Protein AF-M0QD19-F1 (afdb_monomer_lite)

Foldseek 3Di:
DDPCPPPPDPDPPVVLVVLLVLCPDPVRVQVSLVVVVVVVDVVSCCSRPNDDPDDDLPPLLCVFRDVVVVVVSLVVQLVVLLVVVCVVVVVPDPPGDDPVRSVVSSVVSNVVSVVSSVVVCVVVVPRHGDD

Sequence (131 aa):
MRDSTPSRLPLPSEYIMVLQEMSRDPLTAGEVRAAIADLGDPGLREQITPMPSRWRADDYELFAVDGRVRTAEIERRIRMAVDEWFEDRGGLLTTGISDDERRRIAEWTSEQFYLEMEVWRRRHPDAPYED

pLDDT: mean 85.61, std 13.28, range [42.41, 98.12]

Organism: NCBI:txid1223545

Secondary structure (DSSP, 8-state):
--------PPPPHHHHHHHHHHHHSTTTHHHHHHHHHHHT-HHHHHHHSPPPS---TT-HHHHHH-HHHHHHHHHHHHHHHHHHHHHHTTT--TT---HHHHHHHHHHHHHHHHHHHHHHHHH-TTS----

Structure (mmCIF, N/CA/C/O backbone):
data_AF-M0QD19-F1
#
_entry.id   AF-M0QD19-F1
#
loop_
_atom_site.group_PDB
_atom_site.id
_at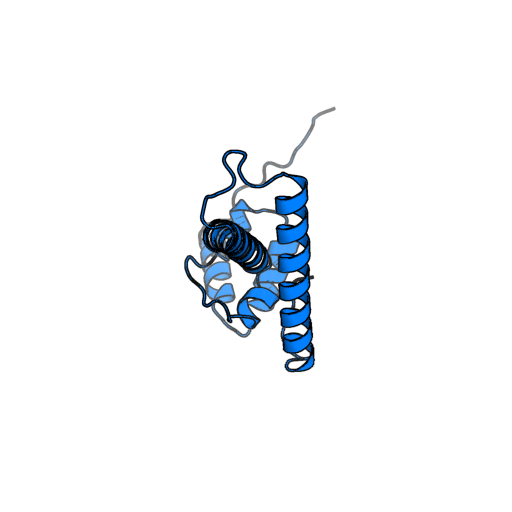om_site.type_symbol
_atom_site.label_atom_id
_atom_site.label_alt_id
_atom_site.label_comp_id
_atom_site.label_asym_id
_atom_site.label_entity_id
_atom_site.label_seq_id
_atom_site.pdbx_PDB_ins_code
_atom_site.Cartn_x
_atom_site.Cartn_y
_atom_site.Cartn_z
_atom_site.occupancy
_atom_site.B_iso_or_equiv
_atom_site.auth_seq_id
_atom_site.auth_comp_id
_atom_site.auth_asym_id
_atom_site.auth_atom_id
_atom_site.pdbx_PDB_model_num
ATOM 1 N N . MET A 1 1 ? -10.835 27.260 -33.561 1.00 42.41 1 MET A N 1
ATOM 2 C CA . MET A 1 1 ? -9.962 26.513 -32.634 1.00 42.41 1 MET A CA 1
ATOM 3 C C . MET A 1 1 ? -10.446 25.076 -32.619 1.00 42.41 1 MET A C 1
ATOM 5 O O . MET A 1 1 ? -11.595 24.862 -32.269 1.00 42.41 1 MET A O 1
ATOM 9 N N . ARG A 1 2 ? -9.651 24.130 -33.130 1.00 43.91 2 ARG A N 1
ATOM 10 C CA . ARG A 1 2 ? -9.961 22.697 -33.045 1.00 43.91 2 ARG A CA 1
ATOM 11 C C . ARG A 1 2 ? -9.212 22.152 -31.838 1.00 43.91 2 ARG A C 1
ATOM 13 O O . ARG A 1 2 ? -7.984 22.133 -31.877 1.00 43.91 2 ARG A O 1
ATOM 20 N N . ASP A 1 3 ? -9.943 21.732 -30.812 1.00 44.34 3 ASP A N 1
ATOM 21 C CA . ASP A 1 3 ? -9.412 20.829 -29.795 1.00 44.34 3 ASP A CA 1
ATOM 22 C C . ASP A 1 3 ? -9.006 19.539 -30.504 1.00 44.34 3 ASP A C 1
ATOM 24 O O . ASP A 1 3 ? -9.837 18.742 -30.934 1.00 44.34 3 ASP A O 1
ATOM 28 N N . SER A 1 4 ? -7.704 19.398 -30.726 1.00 43.91 4 SER A N 1
ATOM 29 C CA . SER A 1 4 ? -7.097 18.166 -31.207 1.00 43.91 4 SER A CA 1
ATOM 30 C C . SER A 1 4 ? -6.563 17.458 -29.977 1.00 43.91 4 SER A C 1
ATOM 32 O O . SER A 1 4 ? -5.366 17.486 -29.715 1.00 43.91 4 SER A O 1
ATOM 34 N N . THR A 1 5 ? -7.452 16.879 -29.172 1.00 51.00 5 THR A N 1
ATOM 35 C CA . THR A 1 5 ? -7.021 15.873 -28.204 1.00 51.00 5 THR A CA 1
ATOM 36 C C . THR A 1 5 ? -6.504 14.703 -29.040 1.00 51.00 5 THR A C 1
ATOM 38 O O . THR A 1 5 ? -7.292 14.135 -29.804 1.00 51.00 5 THR A O 1
ATOM 41 N N . PRO A 1 6 ? -5.203 14.362 -29.010 1.00 47.47 6 PRO A N 1
ATOM 42 C CA . PRO A 1 6 ? -4.733 13.195 -29.730 1.00 47.47 6 PRO A CA 1
ATOM 43 C C . PRO A 1 6 ? -5.467 11.989 -29.149 1.00 47.47 6 PRO A C 1
ATOM 45 O O . PRO A 1 6 ? -5.321 11.665 -27.971 1.00 47.47 6 PRO A O 1
ATOM 48 N N . SER A 1 7 ? -6.305 11.358 -29.970 1.00 47.34 7 SER A N 1
ATOM 49 C CA . SER A 1 7 ? -6.861 10.050 -29.660 1.00 47.34 7 SER A CA 1
ATOM 50 C C . SER A 1 7 ? -5.661 9.115 -29.535 1.00 47.34 7 SER A C 1
ATOM 52 O O . SER A 1 7 ? -5.011 8.804 -30.534 1.00 47.34 7 SER A O 1
ATOM 54 N N . ARG A 1 8 ? -5.279 8.777 -28.296 1.00 57.91 8 ARG A N 1
ATOM 55 C CA . ARG A 1 8 ? -4.245 7.778 -28.031 1.00 57.91 8 ARG A CA 1
ATOM 56 C C . ARG A 1 8 ? -4.780 6.473 -28.605 1.00 57.91 8 ARG A C 1
ATOM 58 O O . ARG A 1 8 ? -5.674 5.863 -28.024 1.00 57.91 8 ARG A O 1
ATOM 65 N N . LEU A 1 9 ? -4.296 6.094 -29.785 1.00 58.75 9 LEU A N 1
ATOM 66 C CA . LEU A 1 9 ? -4.536 4.757 -30.305 1.00 58.75 9 LEU A CA 1
ATOM 67 C C . LEU A 1 9 ? -4.029 3.768 -29.244 1.00 58.75 9 LEU A C 1
ATOM 69 O O . LEU A 1 9 ? -2.944 3.996 -28.698 1.00 58.75 9 LEU A O 1
ATOM 73 N N . PRO A 1 10 ? -4.802 2.722 -28.906 1.00 70.00 10 PRO A N 1
ATOM 74 C CA . PRO A 1 10 ? -4.351 1.728 -27.946 1.00 70.00 10 PRO A CA 1
ATOM 75 C C . PRO A 1 10 ? -3.027 1.129 -28.430 1.00 70.00 10 PRO A C 1
ATOM 77 O O . PRO A 1 10 ? -2.850 0.901 -29.631 1.00 70.00 10 PRO A O 1
ATOM 80 N N . LEU A 1 11 ? -2.090 0.906 -27.501 1.00 75.00 11 LEU A N 1
ATOM 81 C CA . LEU A 1 11 ? -0.846 0.204 -27.813 1.00 75.00 11 LEU A CA 1
ATOM 82 C C . LEU A 1 11 ? -1.190 -1.141 -28.472 1.00 75.00 11 LEU A C 1
ATOM 84 O O . LEU A 1 11 ? -2.093 -1.827 -27.981 1.00 75.00 11 LEU A O 1
ATOM 88 N N . PRO A 1 12 ? -0.510 -1.532 -29.566 1.00 86.31 12 PRO A N 1
ATOM 89 C CA . PRO A 1 12 ? -0.772 -2.826 -30.177 1.00 86.31 12 PRO A CA 1
ATOM 90 C C . PRO A 1 12 ? -0.510 -3.954 -29.173 1.00 86.31 12 PRO A C 1
ATOM 92 O O . PRO A 1 12 ? 0.385 -3.854 -28.327 1.00 86.31 12 PRO A O 1
ATOM 95 N N . SER A 1 13 ? -1.286 -5.033 -29.267 1.00 84.94 13 SER A N 1
ATOM 96 C CA . SER A 1 13 ? -1.251 -6.160 -28.327 1.00 84.94 13 SER A CA 1
ATOM 97 C C . SER A 1 13 ? 0.141 -6.766 -28.163 1.00 84.94 13 SER A C 1
ATOM 99 O O . SER A 1 13 ? 0.525 -7.150 -27.063 1.00 84.94 13 SER A O 1
ATOM 101 N N . GLU A 1 14 ? 0.923 -6.800 -29.238 1.00 87.44 14 GLU A N 1
ATOM 102 C CA . GLU A 1 14 ? 2.283 -7.329 -29.262 1.00 87.44 14 GLU A CA 1
ATOM 103 C C . GLU A 1 14 ? 3.210 -6.519 -28.347 1.00 87.44 14 GLU A C 1
ATOM 105 O O . GLU A 1 14 ? 4.027 -7.093 -27.632 1.00 87.44 14 GLU A O 1
ATOM 110 N N . TYR A 1 15 ? 3.044 -5.193 -28.304 1.00 87.50 15 TYR A N 1
ATOM 111 C CA . TYR A 1 15 ? 3.817 -4.329 -27.409 1.00 87.50 15 TYR A CA 1
ATOM 112 C C . TYR A 1 15 ? 3.426 -4.550 -25.948 1.00 87.50 15 TYR A C 1
ATOM 114 O O . TYR A 1 15 ? 4.301 -4.612 -25.088 1.00 87.50 15 TYR A O 1
ATOM 122 N N . ILE A 1 16 ? 2.130 -4.721 -25.665 1.00 87.50 16 ILE A N 1
ATOM 123 C CA . ILE A 1 16 ? 1.654 -5.029 -24.309 1.00 87.50 16 ILE A CA 1
ATOM 124 C C . ILE A 1 16 ? 2.239 -6.364 -23.837 1.00 87.50 16 ILE A C 1
ATOM 126 O O . ILE A 1 16 ? 2.728 -6.443 -22.715 1.00 87.50 16 ILE A O 1
ATOM 130 N N . MET A 1 17 ? 2.261 -7.388 -24.694 1.00 88.25 17 MET A N 1
ATOM 131 C CA . MET A 1 17 ? 2.848 -8.691 -24.361 1.00 88.25 17 MET A CA 1
ATOM 132 C C . MET A 1 17 ? 4.348 -8.602 -24.055 1.00 88.25 17 MET A C 1
ATOM 134 O O . MET A 1 17 ? 4.804 -9.213 -23.091 1.00 88.25 17 MET A O 1
ATOM 138 N N . VAL A 1 18 ? 5.112 -7.829 -24.834 1.00 90.94 18 VAL A N 1
ATOM 139 C CA . VAL A 1 18 ? 6.545 -7.611 -24.566 1.00 90.94 18 VAL A CA 1
ATOM 140 C C . VAL A 1 18 ? 6.745 -6.916 -23.223 1.00 90.94 18 VAL A C 1
ATOM 142 O O . VAL A 1 18 ? 7.549 -7.370 -22.414 1.00 90.94 18 VAL A O 1
ATOM 145 N N . LEU A 1 19 ? 5.981 -5.856 -22.951 1.00 90.44 19 LEU A N 1
ATOM 146 C CA . LEU A 1 19 ? 6.074 -5.127 -21.687 1.00 90.44 19 LEU A CA 1
ATOM 147 C C . LEU A 1 19 ? 5.663 -6.000 -20.494 1.00 90.44 19 LEU A C 1
ATOM 149 O O . LEU A 1 19 ? 6.293 -5.927 -19.444 1.00 90.44 19 LEU A O 1
ATOM 153 N N . GLN A 1 20 ? 4.657 -6.862 -20.656 1.00 90.19 20 GLN A N 1
ATOM 154 C CA . GLN A 1 20 ? 4.280 -7.848 -19.642 1.00 90.19 20 GLN A CA 1
ATOM 155 C C . GLN A 1 20 ? 5.414 -8.835 -19.370 1.00 90.19 20 GLN A C 1
ATOM 157 O O . GLN A 1 20 ? 5.686 -9.132 -18.211 1.00 90.19 20 GLN A O 1
ATOM 162 N N . GLU A 1 21 ? 6.082 -9.338 -20.406 1.00 90.88 21 GLU A N 1
ATOM 163 C CA . GLU A 1 21 ? 7.188 -10.280 -20.232 1.00 90.88 21 GLU A CA 1
ATOM 164 C C . GLU A 1 21 ? 8.386 -9.621 -19.545 1.00 90.88 21 GLU A C 1
ATOM 166 O O . GLU A 1 21 ? 8.896 -10.145 -18.558 1.00 90.88 21 GLU A O 1
ATOM 171 N N . MET A 1 22 ? 8.756 -8.413 -19.973 1.00 90.94 22 MET A N 1
ATOM 172 C CA . MET A 1 22 ? 9.793 -7.616 -19.313 1.00 90.94 22 MET A CA 1
ATOM 173 C C . MET A 1 22 ? 9.422 -7.289 -17.859 1.00 90.94 22 MET A C 1
ATOM 175 O O . MET A 1 22 ? 10.263 -7.334 -16.971 1.00 90.94 22 MET A O 1
ATOM 179 N N . SER A 1 23 ? 8.142 -7.042 -17.564 1.00 87.25 23 SER A N 1
ATOM 180 C CA . SER A 1 23 ? 7.699 -6.787 -16.188 1.00 87.25 23 SER A CA 1
ATOM 181 C C . SER A 1 23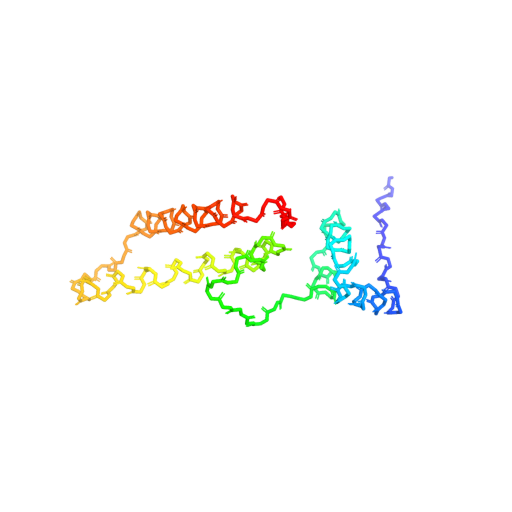 ? 7.873 -7.984 -15.239 1.00 87.25 23 SER A C 1
ATOM 183 O O . SER A 1 23 ? 7.860 -7.804 -14.019 1.00 87.25 23 SER A O 1
ATOM 185 N N . ARG A 1 24 ? 8.012 -9.202 -15.784 1.00 85.25 24 ARG A N 1
ATOM 186 C CA . ARG A 1 24 ? 8.259 -10.438 -15.027 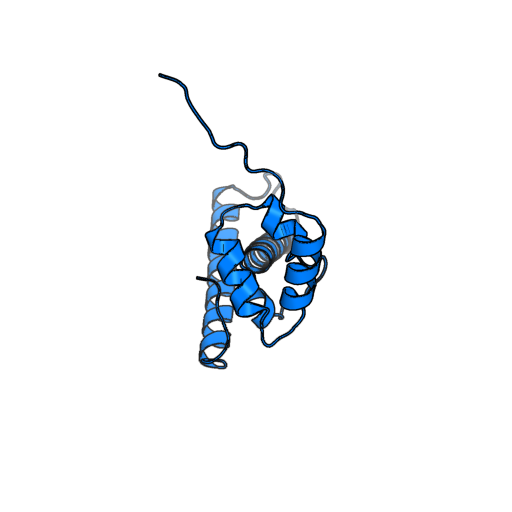1.00 85.25 24 ARG A CA 1
ATOM 187 C C . ARG A 1 24 ? 9.745 -10.742 -14.873 1.00 85.25 24 ARG A C 1
ATOM 189 O O . ARG A 1 24 ? 10.101 -11.494 -13.970 1.00 85.25 24 ARG A O 1
ATOM 196 N N . ASP A 1 25 ? 10.589 -10.185 -15.737 1.00 86.88 25 ASP A N 1
ATOM 197 C CA . ASP A 1 25 ? 12.037 -10.333 -15.659 1.00 86.88 25 ASP A CA 1
ATOM 198 C C . ASP A 1 25 ? 12.597 -9.421 -14.551 1.00 86.88 25 ASP A C 1
ATOM 200 O O . ASP A 1 25 ? 12.493 -8.196 -14.661 1.00 86.88 25 ASP A O 1
ATOM 204 N N . PRO A 1 26 ? 13.228 -9.971 -13.495 1.00 80.75 26 PRO A N 1
ATOM 205 C CA . PRO A 1 26 ? 13.799 -9.182 -12.404 1.00 80.75 26 PRO A CA 1
ATOM 206 C C . PRO A 1 26 ? 14.791 -8.102 -12.854 1.00 80.75 26 PRO A C 1
ATOM 208 O O . PRO A 1 26 ? 14.946 -7.102 -12.157 1.00 80.75 26 PRO A O 1
ATOM 211 N N . LEU A 1 27 ? 15.455 -8.284 -14.002 1.00 84.88 27 LEU A N 1
ATOM 212 C CA . LEU A 1 27 ? 16.433 -7.327 -14.522 1.00 84.88 27 LEU A CA 1
ATOM 213 C C . LEU A 1 27 ? 15.787 -6.079 -15.133 1.00 84.88 27 LEU A C 1
ATOM 215 O O . LEU A 1 27 ? 16.410 -5.022 -15.133 1.00 84.88 27 LEU A O 1
ATOM 219 N N . THR A 1 28 ? 14.559 -6.188 -15.649 1.00 86.75 28 THR A N 1
ATOM 220 C CA . THR A 1 28 ? 13.881 -5.099 -16.380 1.00 86.75 28 THR A CA 1
ATOM 221 C C . THR A 1 28 ? 12.572 -4.649 -15.727 1.00 86.75 28 THR A C 1
ATOM 223 O O . THR A 1 28 ? 12.065 -3.568 -16.034 1.00 86.75 28 THR A O 1
ATOM 226 N N . ALA A 1 29 ? 12.052 -5.404 -14.753 1.00 84.25 29 ALA A N 1
ATOM 227 C CA . ALA A 1 29 ? 10.801 -5.110 -14.060 1.00 84.25 29 ALA A CA 1
ATOM 228 C C . ALA A 1 29 ? 10.769 -3.716 -13.412 1.00 84.25 29 ALA A C 1
ATOM 230 O O . ALA A 1 29 ? 9.733 -3.050 -13.443 1.00 84.25 29 ALA A O 1
ATOM 231 N N . GLY A 1 30 ? 11.893 -3.262 -12.846 1.00 81.88 30 GLY A N 1
ATOM 232 C CA . GLY A 1 30 ? 12.005 -1.925 -12.256 1.00 81.88 30 GLY A CA 1
ATOM 233 C C . GLY A 1 30 ? 11.828 -0.808 -13.288 1.00 81.88 30 GLY A C 1
ATOM 234 O O . GLY A 1 30 ? 11.035 0.106 -13.076 1.00 81.88 30 GLY A O 1
ATOM 235 N N . GLU A 1 31 ? 12.501 -0.922 -14.436 1.00 86.06 31 GLU A N 1
ATOM 236 C CA . GLU A 1 31 ? 12.431 0.058 -15.528 1.00 86.06 31 GLU A CA 1
ATOM 237 C C . GLU A 1 31 ? 11.028 0.122 -16.140 1.00 86.06 31 GLU A C 1
ATOM 239 O O . GLU A 1 31 ? 10.495 1.205 -16.378 1.00 86.06 31 GLU A O 1
ATOM 244 N N . VAL A 1 32 ? 10.394 -1.039 -16.334 1.00 87.75 32 VAL A N 1
ATOM 245 C CA . VAL A 1 32 ? 9.022 -1.126 -16.851 1.00 87.75 32 VAL A CA 1
ATOM 246 C C . VAL A 1 32 ? 8.033 -0.463 -15.890 1.00 87.75 32 VAL A C 1
ATOM 248 O O . VAL A 1 32 ? 7.185 0.313 -16.331 1.00 87.75 32 VAL A O 1
ATOM 251 N N . ARG A 1 33 ? 8.143 -0.717 -14.578 1.00 82.56 33 ARG A N 1
ATOM 252 C CA . ARG A 1 33 ? 7.270 -0.083 -13.573 1.00 82.56 33 ARG A CA 1
ATOM 253 C C . ARG A 1 33 ? 7.432 1.433 -13.546 1.00 82.56 33 ARG A C 1
ATOM 255 O O . ARG A 1 33 ? 6.416 2.124 -13.557 1.00 82.56 33 ARG A O 1
ATOM 262 N N . ALA A 1 34 ? 8.668 1.933 -13.567 1.00 81.94 34 ALA A N 1
ATOM 263 C CA . ALA A 1 34 ? 8.945 3.368 -13.604 1.00 81.94 34 ALA A CA 1
ATOM 264 C C . ALA A 1 34 ? 8.352 4.024 -14.864 1.00 81.94 34 ALA A C 1
ATOM 266 O O . ALA A 1 34 ? 7.581 4.975 -14.764 1.00 81.94 34 ALA A O 1
ATOM 267 N N . ALA A 1 35 ? 8.602 3.442 -16.043 1.00 85.56 35 ALA A N 1
ATOM 268 C CA . ALA A 1 35 ? 8.083 3.962 -17.307 1.00 85.56 35 ALA A CA 1
ATOM 269 C C . ALA A 1 35 ? 6.544 4.005 -17.350 1.00 85.56 35 ALA A C 1
ATOM 271 O O . ALA A 1 35 ? 5.953 4.932 -17.898 1.00 85.56 35 ALA A O 1
ATOM 272 N N . ILE A 1 36 ? 5.875 3.009 -16.768 1.00 84.50 36 ILE A N 1
ATOM 273 C CA . ILE A 1 36 ? 4.410 2.960 -16.695 1.00 84.50 36 ILE A CA 1
ATOM 274 C C . ILE A 1 36 ? 3.856 3.968 -15.688 1.00 84.50 36 ILE A C 1
ATOM 276 O O . ILE A 1 36 ? 2.818 4.577 -15.956 1.00 84.50 36 ILE A O 1
ATOM 280 N N . ALA A 1 37 ? 4.516 4.136 -14.540 1.00 78.75 37 ALA A N 1
ATOM 281 C CA . ALA A 1 37 ? 4.131 5.138 -13.552 1.00 78.75 37 ALA A CA 1
ATOM 282 C C . ALA A 1 37 ? 4.179 6.549 -14.165 1.00 78.75 37 ALA A C 1
ATOM 284 O O . ALA A 1 37 ? 3.197 7.286 -14.060 1.00 78.75 37 ALA A O 1
ATOM 285 N N . ASP A 1 38 ? 5.238 6.861 -14.918 1.00 81.19 38 ASP A N 1
ATOM 286 C CA . ASP A 1 38 ? 5.411 8.141 -15.621 1.00 81.19 38 ASP A CA 1
ATOM 287 C C . ASP A 1 38 ? 4.338 8.405 -16.691 1.00 81.19 38 ASP A C 1
ATOM 289 O O . ASP A 1 38 ? 3.957 9.551 -16.940 1.00 81.19 38 ASP A O 1
ATOM 293 N N . LEU A 1 39 ? 3.811 7.353 -17.331 1.00 81.62 39 LEU A N 1
ATOM 294 C CA . LEU A 1 39 ? 2.750 7.484 -18.337 1.00 81.62 39 LEU A CA 1
ATOM 295 C C . LEU A 1 39 ? 1.408 7.936 -17.743 1.00 81.62 39 LEU A C 1
ATOM 297 O O . LEU A 1 39 ? 0.558 8.441 -18.489 1.00 81.62 39 LEU A O 1
ATOM 301 N N . GLY A 1 40 ? 1.207 7.746 -16.433 1.00 77.75 40 GLY A N 1
ATOM 302 C CA . GLY A 1 40 ? 0.008 8.174 -15.715 1.00 77.75 40 G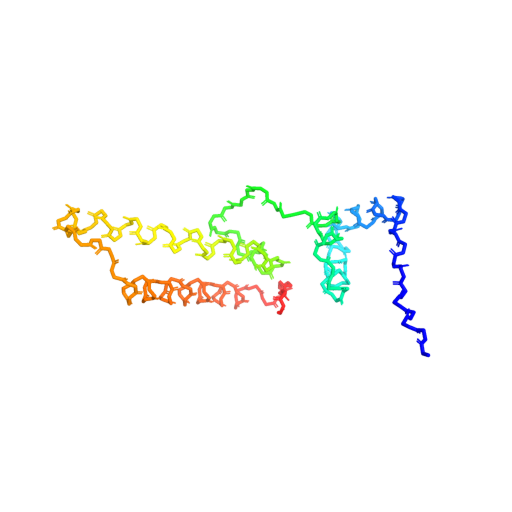LY A CA 1
ATOM 303 C C . GLY A 1 40 ? -1.290 7.545 -16.231 1.00 77.75 40 GLY A C 1
ATOM 304 O O . GLY A 1 40 ? -2.350 8.152 -16.098 1.00 77.75 40 GLY A O 1
ATOM 305 N N . ASP A 1 41 ? -1.219 6.365 -16.859 1.00 84.88 41 ASP A N 1
ATOM 306 C CA . ASP A 1 41 ? -2.370 5.643 -17.413 1.00 84.88 41 ASP A CA 1
ATOM 307 C C . ASP A 1 41 ? -2.687 4.404 -16.554 1.00 84.88 41 ASP A C 1
ATOM 309 O O . ASP A 1 41 ? -2.022 3.370 -16.686 1.00 84.88 41 ASP A O 1
ATOM 313 N N . PRO A 1 42 ? -3.700 4.472 -15.667 1.00 82.44 42 PRO A N 1
ATOM 314 C CA . PRO A 1 42 ? -4.037 3.366 -14.775 1.00 82.44 42 PRO A CA 1
ATOM 315 C C . PRO A 1 42 ? -4.501 2.112 -15.519 1.00 82.44 42 PRO A C 1
ATOM 317 O O . PRO A 1 42 ? -4.232 1.000 -15.071 1.00 82.44 42 PRO A O 1
ATOM 320 N N . GLY A 1 43 ? -5.183 2.277 -16.657 1.00 84.62 43 GLY A N 1
ATOM 321 C CA . GLY A 1 43 ? -5.691 1.155 -17.444 1.00 84.62 43 GLY A CA 1
ATOM 322 C C . GLY A 1 43 ? -4.563 0.399 -18.137 1.00 84.62 43 GLY A C 1
ATOM 323 O O . GLY A 1 43 ? -4.597 -0.829 -18.213 1.00 84.62 43 GLY A O 1
ATOM 324 N N . LEU A 1 44 ? -3.547 1.118 -18.613 1.00 84.75 44 LEU A N 1
ATOM 325 C CA . LEU A 1 44 ? -2.343 0.513 -19.173 1.00 84.75 44 LEU A CA 1
ATOM 326 C C . LEU A 1 44 ? -1.455 -0.105 -18.084 1.00 84.75 44 LEU A C 1
ATOM 328 O O . LEU A 1 44 ? -0.936 -1.206 -18.280 1.00 84.75 44 LEU A O 1
ATOM 332 N N . ARG A 1 45 ? -1.328 0.555 -16.923 1.00 86.56 45 ARG A N 1
ATOM 333 C CA . ARG A 1 45 ? -0.616 0.006 -15.758 1.00 86.56 45 ARG A CA 1
ATOM 334 C C . ARG A 1 45 ? -1.203 -1.329 -15.332 1.00 86.56 45 ARG A C 1
ATOM 336 O O . ARG A 1 45 ? -0.457 -2.288 -15.192 1.00 86.56 45 ARG A O 1
ATOM 343 N N . GLU A 1 46 ? -2.524 -1.423 -15.217 1.00 87.25 46 GLU A N 1
ATOM 344 C CA . GLU A 1 46 ? -3.184 -2.674 -14.835 1.00 87.25 46 GLU A CA 1
ATOM 345 C C . GLU A 1 46 ? -3.023 -3.781 -15.885 1.00 87.25 46 GLU A C 1
ATOM 347 O O . GLU A 1 46 ? -2.909 -4.954 -15.543 1.00 87.25 46 GLU A O 1
ATOM 352 N N . GLN A 1 47 ? -2.961 -3.427 -17.170 1.00 88.75 47 GLN A N 1
ATOM 353 C CA . GLN A 1 47 ? -2.724 -4.408 -18.229 1.00 88.75 47 GLN A CA 1
ATOM 354 C C . GLN A 1 47 ? -1.301 -4.970 -18.206 1.00 88.75 47 GLN A C 1
ATOM 356 O O . GLN A 1 47 ? -1.124 -6.160 -18.461 1.00 88.75 47 GLN A O 1
ATOM 361 N N . ILE A 1 48 ? -0.289 -4.141 -17.939 1.00 88.19 48 ILE A N 1
ATOM 362 C CA . ILE A 1 48 ? 1.114 -4.568 -17.999 1.00 88.19 48 ILE A CA 1
ATOM 363 C C . ILE A 1 48 ? 1.586 -5.145 -16.660 1.00 88.19 48 ILE A C 1
ATOM 365 O O . ILE A 1 48 ? 2.150 -6.235 -16.628 1.00 88.19 48 ILE A O 1
ATOM 369 N N . THR A 1 49 ? 1.341 -4.431 -15.562 1.00 87.25 49 THR A N 1
ATOM 370 C CA . THR A 1 49 ? 1.680 -4.830 -14.192 1.00 87.25 49 THR A CA 1
ATOM 371 C C . THR A 1 49 ? 0.395 -4.952 -13.371 1.00 87.25 49 THR A C 1
ATOM 373 O O . THR A 1 49 ? 0.075 -4.064 -12.575 1.00 87.25 49 THR A O 1
ATOM 376 N N . PRO A 1 50 ? -0.381 -6.035 -13.550 1.00 87.31 50 PRO A N 1
ATOM 377 C CA . PRO A 1 50 ? -1.618 -6.223 -12.803 1.00 87.31 50 PRO A CA 1
ATOM 378 C C . PRO A 1 50 ? -1.337 -6.288 -11.305 1.00 87.31 50 PRO A C 1
ATOM 380 O O . PRO A 1 50 ? -0.316 -6.836 -10.872 1.00 87.31 50 PRO A O 1
ATOM 383 N N . MET A 1 51 ? -2.245 -5.727 -10.510 1.00 88.69 51 MET A N 1
ATOM 384 C CA . MET A 1 51 ? -2.108 -5.788 -9.061 1.00 88.69 51 MET A CA 1
ATOM 385 C C . MET A 1 51 ? -2.211 -7.255 -8.602 1.00 88.69 51 MET A C 1
ATOM 387 O O . MET A 1 51 ? -3.148 -7.963 -8.991 1.00 88.69 51 MET A O 1
ATOM 391 N N . PRO A 1 52 ? -1.274 -7.754 -7.775 1.00 90.06 52 PRO A N 1
ATOM 392 C CA . PRO A 1 52 ? -1.360 -9.112 -7.264 1.00 90.06 52 PRO A CA 1
ATOM 393 C C . PRO A 1 52 ? -2.636 -9.292 -6.436 1.00 90.06 52 PRO A C 1
ATOM 395 O O . PRO A 1 52 ? -2.989 -8.460 -5.605 1.00 90.06 52 PRO A O 1
ATOM 398 N N . SER A 1 53 ? -3.322 -10.419 -6.637 1.00 89.12 53 SER A N 1
ATOM 399 C CA . SER A 1 53 ? -4.565 -10.737 -5.914 1.00 89.12 53 SER A CA 1
ATOM 400 C C . SER A 1 53 ? -4.337 -11.204 -4.473 1.00 89.12 53 SER A C 1
ATOM 402 O O . SER A 1 53 ? -5.289 -11.305 -3.698 1.00 89.12 53 SER A O 1
ATOM 404 N N . ARG A 1 54 ? -3.092 -11.545 -4.121 1.00 91.69 54 ARG A N 1
ATOM 405 C CA . ARG A 1 54 ? -2.682 -12.031 -2.801 1.00 91.69 54 ARG A CA 1
ATOM 406 C C . ARG A 1 54 ? -1.264 -11.570 -2.496 1.00 91.69 54 ARG A C 1
ATOM 408 O O . ARG A 1 54 ? -0.419 -11.568 -3.385 1.00 91.69 54 ARG A O 1
ATOM 415 N N . TRP A 1 55 ? -1.024 -11.259 -1.232 1.00 95.69 55 TRP A N 1
ATOM 416 C CA . TRP A 1 55 ? 0.282 -10.962 -0.652 1.00 95.69 55 TRP A CA 1
ATOM 417 C C . TRP A 1 55 ? 0.274 -11.383 0.821 1.00 95.69 55 TRP A C 1
ATOM 419 O O . TRP A 1 55 ? -0.790 -11.609 1.411 1.00 95.69 55 TRP A O 1
ATOM 429 N N . ARG A 1 56 ? 1.456 -11.524 1.413 1.00 95.94 56 ARG A N 1
ATOM 430 C CA . ARG A 1 56 ? 1.632 -11.734 2.850 1.00 95.94 56 ARG A CA 1
ATOM 431 C C . ARG A 1 56 ? 1.686 -10.390 3.565 1.00 95.94 56 ARG A C 1
ATOM 433 O O . ARG A 1 56 ? 2.109 -9.389 2.999 1.00 95.94 56 ARG A O 1
ATOM 440 N N . ALA A 1 57 ? 1.310 -10.375 4.841 1.00 94.19 57 ALA A N 1
ATOM 441 C CA . ALA A 1 57 ? 1.341 -9.155 5.652 1.00 94.19 57 ALA A CA 1
ATOM 442 C C . ALA A 1 57 ? 2.763 -8.588 5.857 1.00 94.19 57 ALA A C 1
ATOM 444 O O . ALA A 1 57 ? 2.902 -7.421 6.217 1.00 94.19 57 ALA A O 1
ATOM 445 N N . ASP A 1 58 ? 3.794 -9.412 5.635 1.00 95.00 58 ASP A N 1
ATOM 446 C CA . ASP A 1 58 ? 5.219 -9.104 5.769 1.00 95.00 58 ASP A CA 1
ATOM 447 C C . ASP A 1 58 ? 5.960 -8.968 4.422 1.00 95.00 58 ASP A C 1
ATOM 449 O O . ASP A 1 58 ? 7.190 -8.918 4.413 1.00 95.00 58 ASP A O 1
ATOM 453 N N . ASP A 1 59 ? 5.248 -8.870 3.289 1.00 95.94 59 ASP A N 1
ATOM 454 C CA . ASP A 1 59 ? 5.844 -8.686 1.952 1.00 95.94 59 ASP A CA 1
ATOM 455 C C . ASP A 1 59 ? 6.319 -7.231 1.722 1.00 95.94 59 ASP A C 1
ATOM 457 O O . ASP A 1 59 ? 5.924 -6.556 0.771 1.00 95.94 59 ASP A O 1
ATOM 461 N N . TYR A 1 60 ? 7.203 -6.731 2.590 1.00 95.12 60 TYR A N 1
ATOM 462 C CA . TYR A 1 60 ? 7.722 -5.356 2.538 1.00 95.12 60 TYR A CA 1
ATOM 463 C C . TYR A 1 60 ? 8.429 -5.014 1.223 1.00 95.12 60 TYR A C 1
ATOM 465 O O . TYR A 1 60 ? 8.366 -3.871 0.777 1.00 95.12 60 TYR A O 1
ATOM 473 N N . GLU A 1 61 ? 9.048 -6.000 0.570 1.00 93.38 61 GLU A N 1
ATOM 474 C CA . GLU A 1 61 ? 9.627 -5.820 -0.762 1.00 93.38 61 GLU A CA 1
ATOM 475 C C . GLU A 1 61 ? 8.551 -5.461 -1.792 1.00 93.38 61 GLU A C 1
ATOM 477 O O . GLU A 1 61 ? 8.713 -4.508 -2.551 1.00 93.38 61 GLU A O 1
ATOM 482 N N . LEU A 1 62 ? 7.410 -6.156 -1.771 1.00 91.88 62 LEU A N 1
ATOM 483 C CA . LEU A 1 62 ? 6.284 -5.858 -2.653 1.00 91.88 62 LEU A CA 1
ATOM 484 C C . LEU A 1 62 ? 5.682 -4.482 -2.342 1.00 91.88 62 LEU A C 1
ATOM 486 O O . LEU A 1 62 ? 5.378 -3.723 -3.258 1.00 91.88 62 LEU A O 1
ATOM 490 N N . PHE A 1 63 ? 5.557 -4.132 -1.059 1.00 94.50 63 PHE A N 1
ATOM 491 C CA . PHE A 1 63 ? 5.066 -2.815 -0.640 1.00 94.50 63 PHE A CA 1
ATOM 492 C C . PHE A 1 63 ? 6.017 -1.677 -1.030 1.00 94.50 63 PHE A C 1
ATOM 494 O O . PHE A 1 63 ? 5.574 -0.545 -1.230 1.00 94.50 63 PHE A O 1
ATOM 501 N N . ALA A 1 64 ? 7.319 -1.948 -1.133 1.00 92.06 64 ALA A N 1
ATOM 502 C CA . ALA A 1 64 ? 8.299 -0.970 -1.588 1.00 92.06 64 ALA A CA 1
ATOM 503 C C . ALA A 1 64 ? 8.136 -0.676 -3.085 1.00 92.06 64 ALA A C 1
ATOM 505 O O . ALA A 1 64 ? 8.172 0.487 -3.479 1.00 92.06 64 ALA A O 1
ATOM 506 N N . VAL A 1 65 ? 7.904 -1.709 -3.899 1.00 88.19 65 VAL A N 1
ATOM 507 C CA . VAL A 1 65 ? 7.933 -1.620 -5.371 1.00 88.19 65 VAL A CA 1
ATOM 508 C C . VAL A 1 65 ? 6.570 -1.471 -6.050 1.00 88.19 65 VAL A C 1
ATOM 510 O O . VAL A 1 65 ? 6.534 -1.282 -7.266 1.00 88.19 65 VAL A O 1
ATOM 513 N N . ASP A 1 66 ? 5.466 -1.613 -5.310 1.00 89.44 66 ASP A N 1
ATOM 514 C CA . ASP A 1 66 ? 4.110 -1.349 -5.802 1.00 89.44 66 ASP A CA 1
ATOM 515 C C . ASP A 1 66 ? 3.277 -0.585 -4.762 1.00 89.44 66 ASP A C 1
ATOM 517 O O . ASP A 1 66 ? 2.713 -1.144 -3.813 1.00 89.44 66 ASP A O 1
ATOM 521 N N . GLY A 1 67 ? 3.155 0.721 -4.982 1.00 89.12 67 GLY A N 1
ATOM 522 C CA . GLY A 1 67 ? 2.381 1.646 -4.167 1.00 89.12 67 GLY A CA 1
ATOM 523 C C . GLY A 1 67 ? 0.899 1.284 -4.066 1.00 89.12 67 GLY A C 1
ATOM 524 O O . GLY A 1 67 ? 0.282 1.561 -3.040 1.00 89.12 67 GLY A O 1
ATOM 525 N N . ARG A 1 68 ? 0.320 0.600 -5.065 1.00 91.06 68 ARG A N 1
ATOM 526 C CA . ARG A 1 68 ? -1.086 0.155 -5.002 1.00 91.06 68 ARG A CA 1
ATOM 527 C C . ARG A 1 68 ? -1.264 -0.934 -3.955 1.00 91.06 68 ARG A C 1
ATOM 529 O O . ARG A 1 68 ? -2.209 -0.889 -3.171 1.00 91.06 68 ARG A O 1
ATOM 536 N N . VAL A 1 69 ? -0.339 -1.894 -3.926 1.00 93.94 69 VAL A N 1
ATOM 537 C CA . VAL A 1 69 ? -0.352 -2.976 -2.935 1.00 93.94 69 VAL A CA 1
ATOM 538 C C . VAL A 1 69 ? -0.078 -2.408 -1.549 1.00 93.94 69 VAL A C 1
ATOM 540 O O . VAL A 1 69 ? -0.773 -2.759 -0.601 1.00 93.94 69 VAL A O 1
ATOM 543 N N . ARG A 1 70 ? 0.863 -1.461 -1.444 1.00 94.75 70 ARG A N 1
ATOM 544 C CA . ARG A 1 70 ? 1.127 -0.708 -0.214 1.00 94.75 70 ARG A CA 1
ATOM 545 C C . ARG A 1 70 ? -0.137 -0.038 0.333 1.00 94.75 70 ARG A C 1
ATOM 547 O O . ARG A 1 70 ? -0.486 -0.260 1.488 1.00 94.75 70 ARG A O 1
ATOM 554 N N . THR A 1 71 ? -0.857 0.729 -0.486 1.00 95.31 71 THR A N 1
ATOM 555 C CA . THR A 1 71 ? -2.117 1.370 -0.079 1.00 95.31 71 THR A CA 1
ATOM 556 C C . THR A 1 71 ? -3.178 0.343 0.319 1.00 95.31 71 THR A C 1
ATOM 558 O O . THR A 1 71 ? -3.802 0.488 1.368 1.00 95.31 71 THR A O 1
ATOM 561 N N . ALA A 1 72 ? -3.347 -0.727 -0.462 1.00 96.06 72 ALA A N 1
ATOM 562 C CA . ALA A 1 72 ? -4.320 -1.775 -0.162 1.00 96.06 72 ALA A CA 1
ATOM 563 C C . ALA A 1 72 ? -4.015 -2.517 1.152 1.00 96.06 72 ALA A C 1
ATOM 565 O O . ALA A 1 72 ? -4.937 -2.886 1.884 1.00 96.06 72 ALA A O 1
ATOM 566 N N . GLU A 1 73 ? -2.737 -2.725 1.478 1.00 97.75 73 GLU A N 1
ATOM 567 C CA . GLU A 1 73 ? -2.320 -3.319 2.748 1.00 97.75 73 GLU A CA 1
ATOM 568 C C . GLU A 1 73 ? -2.588 -2.385 3.932 1.00 97.75 73 GLU A C 1
ATOM 570 O O . GLU A 1 73 ? -3.120 -2.840 4.946 1.00 97.75 73 GLU A O 1
ATOM 575 N N . ILE A 1 74 ? -2.297 -1.085 3.801 1.00 97.62 74 ILE A N 1
ATOM 576 C CA . ILE A 1 74 ? -2.640 -0.085 4.825 1.00 97.62 74 ILE A CA 1
ATOM 577 C C . ILE A 1 74 ? -4.150 -0.119 5.090 1.00 97.62 74 ILE A C 1
ATOM 579 O O . ILE A 1 74 ? -4.573 -0.278 6.234 1.00 97.62 74 ILE A O 1
ATOM 583 N N . GLU A 1 75 ? -4.980 -0.067 4.046 1.00 97.38 75 GLU A N 1
ATOM 584 C CA . GLU A 1 75 ? -6.440 -0.153 4.182 1.00 97.38 75 GLU A CA 1
ATOM 585 C C . GLU A 1 75 ? -6.896 -1.458 4.846 1.00 97.38 75 GLU A C 1
ATOM 587 O O . GLU A 1 75 ? -7.809 -1.456 5.678 1.00 97.38 75 GLU A O 1
ATOM 592 N N . ARG A 1 76 ? -6.261 -2.586 4.503 1.00 97.25 76 ARG A N 1
ATOM 593 C CA . ARG A 1 76 ? -6.546 -3.885 5.122 1.00 97.25 76 ARG A CA 1
ATOM 594 C C . ARG A 1 76 ? -6.246 -3.858 6.619 1.00 97.25 76 ARG A C 1
ATOM 596 O O . ARG A 1 76 ? -7.085 -4.311 7.394 1.00 97.25 76 ARG A O 1
ATOM 603 N N . ARG A 1 77 ? -5.097 -3.310 7.023 1.00 97.81 77 ARG A N 1
ATOM 604 C CA . ARG A 1 77 ? -4.702 -3.183 8.433 1.00 97.81 77 ARG A CA 1
ATOM 605 C C . ARG A 1 77 ? -5.611 -2.223 9.197 1.00 97.81 77 ARG A C 1
ATOM 607 O O . ARG A 1 77 ? -5.977 -2.528 10.324 1.00 97.81 77 ARG A O 1
ATOM 614 N N . ILE A 1 78 ? -6.045 -1.122 8.577 1.00 97.50 78 ILE A N 1
ATOM 615 C CA . ILE A 1 78 ? -7.018 -0.200 9.183 1.00 97.50 78 ILE A CA 1
ATOM 616 C C . ILE A 1 78 ? -8.343 -0.917 9.448 1.00 97.50 78 ILE A C 1
ATOM 618 O O . ILE A 1 78 ? -8.891 -0.784 10.537 1.00 97.50 78 ILE A O 1
ATOM 622 N N . ARG A 1 79 ? -8.856 -1.699 8.484 1.00 96.12 79 ARG A N 1
ATOM 623 C CA . ARG A 1 79 ? -10.073 -2.502 8.701 1.00 96.12 79 ARG A CA 1
ATOM 624 C C . ARG A 1 79 ? -9.905 -3.462 9.876 1.00 96.12 79 ARG A C 1
ATOM 626 O O . ARG A 1 79 ? -10.750 -3.459 10.757 1.00 96.12 79 ARG A O 1
ATOM 633 N N . MET A 1 80 ? -8.789 -4.190 9.931 1.00 95.94 80 MET A N 1
ATOM 634 C CA . MET A 1 80 ? -8.505 -5.100 11.046 1.00 95.94 80 MET A CA 1
ATOM 635 C C . MET A 1 80 ? -8.432 -4.383 12.396 1.00 95.94 80 MET A C 1
ATOM 637 O O . MET A 1 80 ? -8.992 -4.877 13.362 1.00 95.94 80 MET A O 1
ATOM 641 N N . ALA A 1 81 ? -7.782 -3.221 12.466 1.00 94.94 81 ALA A N 1
ATOM 642 C CA . ALA A 1 81 ? -7.679 -2.451 13.705 1.00 94.94 81 ALA A CA 1
ATOM 643 C C . ALA A 1 81 ? -9.041 -1.895 14.158 1.00 94.94 81 ALA A C 1
ATOM 645 O O . ALA A 1 81 ? -9.312 -1.787 15.352 1.00 94.94 81 ALA A O 1
ATOM 646 N N . VAL A 1 82 ? -9.918 -1.550 13.210 1.00 92.25 82 VAL A N 1
ATOM 647 C CA . VAL A 1 82 ? -11.308 -1.186 13.513 1.00 92.25 82 VAL A CA 1
ATOM 648 C C . VAL A 1 82 ? -12.089 -2.400 14.023 1.00 92.25 82 VAL A C 1
ATOM 650 O O . VAL A 1 82 ? -12.815 -2.265 15.005 1.00 92.25 82 VAL A O 1
ATOM 653 N N . ASP A 1 83 ? -11.929 -3.569 13.401 1.00 91.50 83 ASP A N 1
ATOM 654 C CA . ASP A 1 83 ? -12.581 -4.809 13.838 1.00 91.50 83 ASP A CA 1
ATOM 655 C C . ASP A 1 83 ? -12.119 -5.208 15.256 1.00 91.50 83 ASP A C 1
ATOM 657 O O . ASP A 1 83 ? -12.952 -5.451 16.128 1.00 91.50 83 ASP A O 1
ATOM 661 N N . GLU A 1 84 ? -10.812 -5.156 15.529 1.00 90.75 84 GLU A N 1
ATOM 662 C CA . GLU A 1 84 ? -10.219 -5.395 16.855 1.00 90.75 84 GLU A CA 1
ATOM 663 C C . GLU A 1 84 ? -10.758 -4.410 17.903 1.00 90.75 84 GLU A C 1
ATOM 665 O O . GLU A 1 84 ? -11.129 -4.807 19.005 1.00 90.75 84 GLU A O 1
ATOM 670 N N . TRP A 1 85 ? -10.906 -3.128 17.550 1.00 89.06 85 TRP A N 1
ATOM 671 C CA . TRP A 1 85 ? -11.514 -2.137 18.441 1.00 89.06 85 TRP A CA 1
ATOM 672 C C . TRP A 1 85 ? -12.954 -2.507 18.833 1.00 89.06 85 TRP A C 1
ATOM 674 O O . TRP A 1 85 ? -13.353 -2.301 19.985 1.00 89.06 85 TRP A O 1
ATOM 684 N N . PHE A 1 86 ? -13.745 -3.057 17.903 1.00 86.12 86 PHE A N 1
ATOM 685 C CA . PHE A 1 86 ? -15.105 -3.519 18.199 1.00 86.12 86 PHE A CA 1
ATOM 686 C C . PHE A 1 86 ? -15.112 -4.731 19.138 1.00 86.12 86 PHE A C 1
ATOM 688 O O . PHE A 1 86 ? -15.952 -4.786 20.047 1.00 86.12 86 PHE A O 1
ATOM 695 N N . GLU A 1 87 ? -14.186 -5.671 18.936 1.00 85.94 87 GLU A N 1
ATOM 696 C CA . GLU A 1 87 ? -14.015 -6.857 19.780 1.00 85.94 87 GLU A CA 1
ATOM 697 C C . GLU A 1 87 ? -13.601 -6.470 21.210 1.00 85.94 87 GLU A C 1
ATOM 699 O O . GLU A 1 87 ? -14.261 -6.871 22.173 1.00 85.94 87 GLU A O 1
ATOM 704 N N . ASP A 1 88 ? -12.602 -5.594 21.356 1.00 83.06 88 ASP A N 1
ATOM 705 C CA . ASP A 1 88 ? -12.069 -5.136 22.648 1.00 83.06 88 ASP A CA 1
ATOM 706 C C . ASP A 1 88 ? -13.066 -4.297 23.457 1.00 83.06 88 ASP A C 1
ATOM 708 O O . ASP A 1 88 ? -13.103 -4.346 24.691 1.00 83.06 88 ASP A O 1
ATOM 712 N N . ARG A 1 89 ? -13.921 -3.521 22.781 1.00 75.75 89 ARG A N 1
ATOM 713 C CA . ARG A 1 89 ? -15.006 -2.762 23.430 1.00 75.75 89 ARG A CA 1
ATOM 714 C C . ARG A 1 89 ? -16.239 -3.621 23.725 1.00 75.75 89 ARG A C 1
ATOM 716 O O . ARG A 1 89 ? -17.244 -3.093 24.210 1.00 75.75 89 ARG A O 1
ATOM 723 N N . GLY A 1 90 ? -16.175 -4.929 23.464 1.00 60.66 90 GLY A N 1
ATOM 724 C CA . GLY A 1 90 ? -17.196 -5.913 23.822 1.00 60.66 90 GLY A CA 1
ATOM 725 C C . GLY A 1 90 ? -18.556 -5.680 23.163 1.00 60.66 90 GLY A C 1
ATOM 726 O O . GLY A 1 90 ? -19.573 -6.078 23.728 1.00 60.66 90 GLY A O 1
ATOM 727 N N . GLY A 1 91 ? -18.613 -4.961 22.035 1.00 59.31 91 GLY A N 1
ATOM 728 C CA . GLY A 1 91 ? -19.880 -4.552 21.413 1.00 59.31 91 GLY A CA 1
ATOM 729 C C . GLY A 1 91 ? -20.789 -3.691 22.310 1.00 59.31 91 GLY A C 1
ATOM 730 O O . GLY A 1 91 ? -21.965 -3.515 22.000 1.00 59.31 91 GLY A O 1
ATOM 731 N N . LEU A 1 92 ? -20.273 -3.157 23.428 1.00 57.59 92 LEU A N 1
ATOM 732 C CA . LEU A 1 92 ? -21.058 -2.443 24.448 1.00 57.59 92 LEU A CA 1
ATOM 733 C C . LEU A 1 92 ? -21.453 -1.020 24.026 1.00 57.59 92 LEU A C 1
ATOM 735 O O . LEU A 1 92 ? -22.320 -0.406 24.649 1.00 57.59 92 LEU A O 1
ATOM 739 N N . LEU A 1 93 ? -20.833 -0.484 22.974 1.00 61.06 93 LEU A N 1
ATOM 740 C CA . LEU A 1 93 ? -21.152 0.833 22.435 1.00 61.06 93 LEU A CA 1
ATOM 741 C C . LEU A 1 93 ? -22.249 0.705 21.375 1.00 61.06 93 LEU A C 1
ATOM 743 O O . LEU A 1 93 ? -21.986 0.413 20.211 1.00 61.06 93 LEU A O 1
ATOM 747 N N . THR A 1 94 ? -23.491 0.984 21.772 1.00 60.66 94 THR A N 1
ATOM 748 C CA . THR A 1 94 ? -24.659 1.033 20.871 1.00 60.66 94 THR A CA 1
ATOM 749 C C . THR A 1 94 ? -24.542 2.099 19.778 1.00 60.66 94 THR A C 1
ATOM 751 O O . THR A 1 94 ? -25.271 2.047 18.791 1.00 60.66 94 THR A O 1
ATOM 754 N N . THR A 1 95 ? -23.632 3.061 19.940 1.00 72.25 95 THR A N 1
ATOM 755 C CA . THR A 1 95 ? -23.398 4.175 19.012 1.00 72.25 95 THR A CA 1
ATOM 756 C C . THR A 1 95 ? -22.378 3.864 17.914 1.00 72.25 95 THR A C 1
ATOM 758 O O . THR A 1 95 ? -22.239 4.666 16.996 1.00 72.25 95 THR A O 1
ATOM 761 N N . GLY A 1 96 ? -21.677 2.725 17.985 1.00 78.38 96 GLY A N 1
ATOM 762 C CA . GLY A 1 96 ? -20.583 2.396 17.067 1.00 78.38 96 GLY A CA 1
ATOM 763 C C . GLY A 1 96 ? -19.321 3.240 17.290 1.00 78.38 96 GLY A C 1
ATOM 764 O O . GLY A 1 96 ? -19.227 4.003 18.255 1.00 78.38 96 GLY A O 1
ATOM 765 N N . ILE A 1 97 ? -18.337 3.070 16.402 1.00 84.94 97 ILE A N 1
ATOM 766 C CA . ILE A 1 97 ? -17.100 3.860 16.378 1.00 84.94 97 ILE A CA 1
ATOM 767 C C . ILE A 1 97 ? -17.380 5.276 15.858 1.00 84.94 97 ILE A C 1
ATOM 769 O O . ILE A 1 97 ? -18.061 5.443 14.846 1.00 84.94 97 ILE A O 1
ATOM 773 N N . SER A 1 98 ? -16.853 6.302 16.530 1.00 89.06 98 SER A N 1
ATOM 774 C CA . SER A 1 98 ? -16.951 7.680 16.030 1.00 89.06 98 SER A CA 1
ATOM 775 C C . SER A 1 98 ? -16.008 7.930 14.846 1.00 89.06 98 SER A C 1
ATOM 777 O O . SER A 1 98 ? -14.956 7.298 14.736 1.00 89.06 98 SER A O 1
ATOM 779 N N . ASP A 1 99 ? -16.329 8.900 13.985 1.00 90.94 99 ASP A N 1
ATOM 780 C CA . ASP A 1 99 ? -15.446 9.285 12.872 1.00 90.94 99 ASP A CA 1
ATOM 781 C C . ASP A 1 99 ? -14.065 9.753 13.363 1.00 90.94 99 ASP A C 1
ATOM 783 O O . ASP A 1 99 ? -13.045 9.432 12.755 1.00 90.94 99 ASP A O 1
ATOM 787 N N . ASP A 1 100 ? -14.010 10.447 14.504 1.00 92.94 100 ASP A N 1
ATOM 788 C CA . ASP A 1 100 ? -12.754 10.882 15.121 1.00 92.94 100 ASP A CA 1
ATOM 789 C C . ASP A 1 100 ? -11.921 9.708 15.659 1.00 92.94 100 ASP A C 1
ATOM 791 O O . ASP A 1 100 ? -10.691 9.746 15.606 1.00 92.94 100 ASP A O 1
ATOM 795 N N . GLU A 1 101 ? -12.550 8.661 16.199 1.00 91.00 101 GLU A N 1
ATOM 796 C CA . GLU A 1 101 ? -11.847 7.426 16.574 1.00 91.00 101 GLU A CA 1
ATOM 797 C C . GLU A 1 101 ? -11.368 6.670 15.348 1.00 91.00 101 GLU A C 1
ATOM 799 O O . GLU A 1 101 ? -10.204 6.283 15.295 1.00 91.00 101 GLU A O 1
ATOM 804 N N . ARG A 1 102 ? -12.224 6.525 14.335 1.00 92.56 102 ARG A N 1
ATOM 805 C CA . ARG A 1 102 ? -11.863 5.861 13.086 1.00 92.56 102 ARG A CA 1
ATOM 806 C C . ARG A 1 102 ? -10.691 6.560 12.400 1.00 92.56 102 ARG A C 1
ATOM 808 O O . ARG A 1 102 ? -9.777 5.883 11.936 1.00 92.56 102 ARG A O 1
ATOM 815 N N . ARG A 1 103 ? -10.679 7.897 12.383 1.00 95.81 103 ARG A N 1
ATOM 816 C CA . ARG A 1 103 ? -9.549 8.689 11.880 1.00 95.81 103 ARG A CA 1
ATOM 817 C C . ARG A 1 103 ? -8.283 8.429 12.694 1.00 95.81 103 ARG A C 1
ATOM 819 O O . ARG A 1 103 ? -7.249 8.163 12.099 1.00 95.81 103 ARG A O 1
ATOM 826 N N . ARG A 1 104 ? -8.363 8.443 14.029 1.00 95.81 104 ARG A N 1
ATOM 827 C CA . ARG A 1 104 ? -7.200 8.172 14.894 1.00 95.81 104 ARG A CA 1
ATOM 828 C C . ARG A 1 104 ? -6.631 6.768 14.694 1.00 95.81 104 ARG A C 1
ATOM 830 O O . ARG A 1 104 ? -5.415 6.623 14.650 1.00 95.81 104 ARG A O 1
ATOM 837 N N . ILE A 1 105 ? -7.488 5.755 14.545 1.00 94.94 105 ILE A N 1
ATOM 838 C CA . ILE A 1 105 ? -7.058 4.391 14.204 1.00 94.94 105 ILE A CA 1
ATOM 839 C C . ILE A 1 105 ? -6.357 4.402 12.846 1.00 94.94 105 ILE A C 1
ATOM 841 O O . ILE A 1 105 ? -5.246 3.900 12.735 1.00 94.94 105 ILE A O 1
ATOM 845 N N . ALA A 1 106 ? -6.960 5.026 11.831 1.00 96.56 106 ALA A N 1
ATOM 846 C CA . ALA A 1 106 ? -6.377 5.094 10.496 1.00 96.56 106 ALA A CA 1
ATOM 847 C C . ALA A 1 106 ? -4.998 5.775 10.477 1.00 96.56 106 ALA A C 1
ATOM 849 O O . ALA A 1 106 ? -4.063 5.243 9.879 1.00 96.56 106 ALA A O 1
ATOM 850 N N . GLU A 1 107 ? -4.863 6.919 11.150 1.00 97.94 107 GLU A N 1
ATOM 851 C CA . GLU A 1 107 ? -3.606 7.661 11.281 1.00 97.94 107 GLU A CA 1
ATOM 852 C C . GLU A 1 107 ? -2.544 6.817 11.987 1.00 97.94 107 GLU A C 1
ATOM 854 O O . GLU A 1 107 ? -1.462 6.613 11.437 1.00 97.94 107 GLU A O 1
ATOM 859 N N . TRP A 1 108 ? -2.878 6.256 13.152 1.00 97.94 108 TRP A N 1
ATOM 860 C CA . TRP A 1 108 ? -1.948 5.444 13.932 1.00 97.94 108 TRP A CA 1
ATOM 861 C C . TRP A 1 108 ? -1.504 4.190 13.171 1.00 97.94 108 TRP A C 1
ATOM 863 O O . TRP A 1 108 ? -0.311 3.909 13.087 1.00 97.94 108 TRP A O 1
ATOM 873 N N . THR A 1 109 ? -2.435 3.455 12.557 1.00 97.88 109 THR A N 1
ATOM 874 C CA . THR A 1 109 ? -2.117 2.253 11.773 1.00 97.88 109 THR A CA 1
ATOM 875 C C . THR A 1 109 ? -1.248 2.582 10.561 1.00 97.88 109 THR A C 1
ATOM 877 O O . THR A 1 109 ? -0.313 1.839 10.260 1.00 97.88 109 THR A O 1
ATOM 880 N N . SER A 1 110 ? -1.522 3.698 9.881 1.00 97.50 110 SER A N 1
ATOM 881 C CA . SER A 1 110 ? -0.701 4.153 8.755 1.00 97.50 110 SER A CA 1
ATOM 882 C C . SER A 1 110 ? 0.710 4.516 9.217 1.00 97.50 110 SER A C 1
ATOM 884 O O . SER A 1 110 ? 1.682 4.093 8.598 1.00 97.50 110 SER A O 1
ATOM 886 N N . GLU A 1 111 ? 0.840 5.244 10.329 1.00 98.12 111 GLU A N 1
ATOM 887 C CA . GLU A 1 111 ? 2.135 5.600 10.915 1.00 98.12 111 GLU A CA 1
ATOM 888 C C . GLU A 1 111 ? 2.946 4.354 11.293 1.00 98.12 111 GLU A C 1
ATOM 890 O O . GLU A 1 111 ? 4.111 4.250 10.912 1.00 98.12 111 GLU A O 1
ATOM 895 N N . GLN A 1 112 ? 2.329 3.372 11.961 1.00 98.06 112 GLN A N 1
ATOM 896 C CA . GLN A 1 112 ? 3.002 2.110 12.290 1.00 98.06 112 GLN A CA 1
ATOM 897 C C . GLN A 1 112 ? 3.483 1.377 11.034 1.00 98.06 112 GLN A C 1
ATOM 899 O O . GLN A 1 112 ? 4.631 0.937 10.984 1.00 98.06 112 GLN A O 1
ATOM 904 N N . PHE A 1 113 ? 2.654 1.307 9.990 1.00 97.88 113 PHE A N 1
ATOM 905 C CA . PHE A 1 113 ? 3.052 0.697 8.723 1.00 97.88 113 PHE A CA 1
ATOM 906 C C . PHE A 1 113 ? 4.264 1.407 8.096 1.00 97.88 113 PHE A C 1
ATOM 908 O O . PHE A 1 113 ? 5.211 0.755 7.655 1.00 97.88 113 PHE A O 1
ATOM 915 N N . TYR A 1 114 ? 4.278 2.743 8.072 1.00 96.69 114 TYR A N 1
ATOM 916 C CA . TYR A 1 114 ? 5.414 3.490 7.529 1.00 96.69 114 TYR A CA 1
ATOM 917 C C . TYR A 1 114 ? 6.682 3.337 8.373 1.00 96.69 114 TYR A C 1
ATOM 919 O O . TYR A 1 114 ? 7.768 3.241 7.803 1.00 96.69 114 TYR A O 1
ATOM 927 N N . LEU A 1 115 ? 6.566 3.243 9.700 1.00 97.62 115 LEU A N 1
ATOM 928 C CA . LEU A 1 115 ? 7.699 2.942 10.579 1.00 97.62 115 LEU A CA 1
ATOM 929 C C . LEU A 1 115 ? 8.269 1.542 10.309 1.00 97.62 115 LEU A C 1
ATOM 931 O O . LEU A 1 115 ? 9.488 1.380 10.237 1.00 97.62 115 LEU A O 1
ATOM 935 N N . GLU A 1 116 ? 7.414 0.534 10.111 1.00 97.31 116 GLU A N 1
ATOM 936 C CA . GLU A 1 116 ? 7.839 -0.813 9.710 1.00 97.31 116 GLU A CA 1
ATOM 937 C C . GLU A 1 116 ? 8.575 -0.793 8.364 1.00 97.31 116 GLU A C 1
ATOM 939 O O . GLU A 1 116 ? 9.670 -1.353 8.249 1.00 97.31 116 GLU A O 1
ATOM 944 N N . MET A 1 117 ? 8.018 -0.094 7.368 1.00 96.50 117 MET A N 1
ATOM 945 C CA . MET A 1 117 ? 8.654 0.101 6.062 1.00 96.50 117 MET A CA 1
ATOM 946 C C . MET A 1 117 ? 10.007 0.800 6.192 1.00 96.50 117 MET A C 1
ATOM 948 O O . MET A 1 117 ? 10.973 0.393 5.551 1.00 96.50 117 MET A O 1
ATOM 952 N N . GLU A 1 118 ? 10.118 1.828 7.032 1.00 95.81 118 GLU A N 1
ATOM 953 C CA . GLU A 1 118 ? 11.376 2.536 7.255 1.00 95.81 118 GLU A CA 1
ATOM 954 C C . GLU A 1 118 ? 12.428 1.618 7.894 1.00 95.81 118 GLU A C 1
ATOM 956 O O . GLU A 1 118 ? 13.574 1.565 7.441 1.00 95.81 118 GLU A O 1
ATOM 961 N N . VAL A 1 119 ? 12.043 0.832 8.905 1.00 96.81 119 VAL A N 1
ATOM 962 C CA . VAL A 1 119 ? 12.921 -0.173 9.524 1.00 96.81 119 VAL A CA 1
ATOM 963 C C . VAL A 1 119 ? 13.377 -1.207 8.495 1.00 96.81 119 VAL A C 1
ATOM 965 O O . VAL A 1 119 ? 14.557 -1.568 8.474 1.00 96.81 119 VAL A O 1
ATOM 968 N N . TRP A 1 120 ? 12.473 -1.672 7.633 1.00 95.75 120 TRP A N 1
ATOM 969 C CA . TRP A 1 120 ? 12.808 -2.604 6.565 1.00 95.75 120 TRP A CA 1
ATOM 970 C C . TRP A 1 120 ? 13.774 -1.983 5.546 1.00 95.75 120 TRP A C 1
ATOM 972 O O . TRP A 1 120 ? 14.794 -2.604 5.240 1.00 95.75 120 TRP A O 1
ATOM 982 N N . ARG A 1 121 ? 13.536 -0.738 5.109 1.00 93.88 121 ARG A N 1
ATOM 983 C CA . ARG A 1 121 ? 14.407 0.007 4.178 1.00 93.88 121 ARG A CA 1
ATOM 984 C C . ARG A 1 121 ? 15.809 0.214 4.7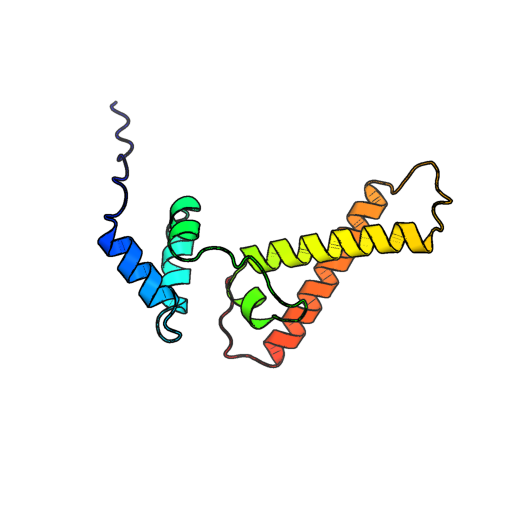32 1.00 93.88 121 ARG A C 1
ATOM 986 O O . ARG A 1 121 ? 16.783 0.016 4.018 1.00 93.88 121 ARG A O 1
ATOM 993 N N . ARG A 1 122 ? 15.943 0.546 6.021 1.00 95.56 122 ARG A N 1
ATOM 994 C CA . ARG A 1 122 ? 17.266 0.670 6.664 1.00 95.56 122 ARG A CA 1
ATOM 995 C C . ARG A 1 122 ? 18.058 -0.643 6.637 1.00 95.56 122 ARG A C 1
ATOM 997 O O . ARG A 1 122 ? 19.283 -0.607 6.672 1.00 95.56 122 ARG A O 1
ATOM 1004 N N . ARG A 1 123 ? 17.375 -1.794 6.595 1.00 95.88 123 ARG A N 1
ATOM 1005 C CA . ARG A 1 123 ? 17.996 -3.126 6.479 1.00 95.88 123 ARG A CA 1
ATOM 1006 C C . ARG A 1 123 ? 18.244 -3.556 5.028 1.00 95.88 123 ARG A C 1
ATOM 1008 O O . ARG A 1 123 ? 19.047 -4.457 4.821 1.00 95.88 123 ARG A O 1
ATOM 1015 N N . HIS A 1 124 ? 17.591 -2.913 4.060 1.00 93.25 124 HIS A N 1
ATOM 1016 C CA . HIS A 1 124 ? 17.674 -3.215 2.627 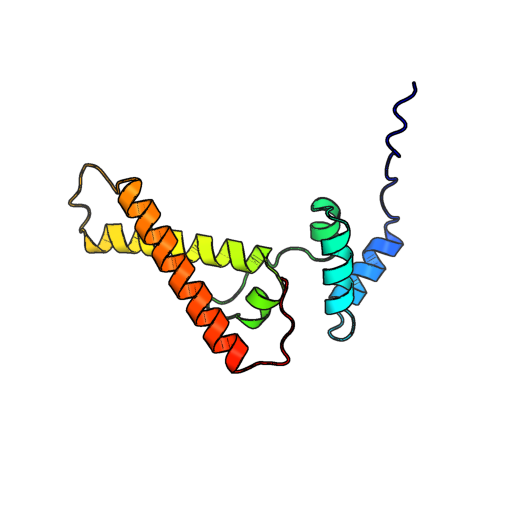1.00 93.25 124 HIS A CA 1
ATOM 1017 C C . HIS A 1 124 ? 17.895 -1.917 1.826 1.00 93.25 124 HIS A C 1
ATOM 1019 O O . HIS A 1 124 ? 17.003 -1.485 1.097 1.00 93.25 124 HIS A O 1
ATOM 1025 N N . PRO A 1 125 ? 19.060 -1.257 1.976 1.00 89.19 125 PRO A N 1
ATOM 1026 C CA . PRO A 1 125 ? 19.313 0.054 1.372 1.00 89.19 125 PRO A CA 1
ATOM 1027 C C . PRO A 1 125 ? 19.312 0.032 -0.163 1.00 89.19 125 PRO A C 1
ATOM 1029 O O . PRO A 1 125 ? 19.019 1.052 -0.778 1.00 89.19 125 PRO A O 1
ATOM 1032 N N . ASP A 1 126 ? 19.603 -1.123 -0.763 1.00 88.62 126 ASP A N 1
ATOM 1033 C CA . ASP A 1 126 ? 19.649 -1.307 -2.217 1.00 88.62 126 ASP A CA 1
ATOM 1034 C C . ASP A 1 126 ? 18.286 -1.701 -2.814 1.00 88.62 126 ASP A C 1
ATOM 1036 O O . ASP A 1 126 ? 18.169 -1.882 -4.027 1.00 88.62 126 ASP A O 1
ATOM 1040 N N . ALA A 1 127 ? 17.252 -1.874 -1.982 1.00 85.19 127 ALA A N 1
ATOM 1041 C CA . ALA A 1 127 ? 15.937 -2.257 -2.470 1.00 85.19 127 ALA A CA 1
ATOM 1042 C C . ALA A 1 127 ? 15.263 -1.089 -3.216 1.00 85.19 127 ALA A C 1
ATOM 1044 O O . ALA A 1 127 ? 15.242 0.036 -2.705 1.00 85.19 127 ALA A O 1
ATOM 1045 N N . PRO A 1 128 ? 14.667 -1.342 -4.395 1.00 82.06 128 PRO A N 1
ATOM 1046 C CA . PRO A 1 128 ? 13.924 -0.323 -5.126 1.00 82.06 128 PRO A CA 1
ATOM 1047 C C . PRO A 1 128 ? 12.703 0.153 -4.328 1.00 82.06 128 PRO A C 1
ATOM 1049 O O . PRO A 1 128 ? 12.047 -0.634 -3.644 1.00 82.06 128 PRO A O 1
ATOM 1052 N N . TYR A 1 129 ? 12.387 1.444 -4.435 1.00 80.94 129 TYR A N 1
ATOM 1053 C CA . TYR A 1 129 ? 11.243 2.064 -3.770 1.00 80.94 129 TYR A CA 1
ATOM 1054 C C . TYR A 1 129 ? 10.487 2.953 -4.764 1.00 80.94 129 TYR A C 1
ATOM 1056 O O . TYR A 1 129 ? 11.092 3.808 -5.402 1.00 80.94 129 TYR A O 1
ATOM 1064 N N . GLU A 1 130 ? 9.182 2.722 -4.918 1.00 78.38 130 GLU A N 1
ATOM 1065 C CA . GLU A 1 130 ? 8.286 3.609 -5.668 1.00 78.38 130 GLU A CA 1
ATOM 1066 C C . GLU A 1 130 ? 7.989 4.837 -4.796 1.00 78.38 130 GLU A C 1
ATOM 1068 O O . GLU A 1 130 ? 7.272 4.714 -3.789 1.00 78.38 130 GLU A O 1
ATOM 1073 N N . ASP A 1 131 ? 8.595 5.969 -5.175 1.00 62.47 131 ASP A N 1
ATOM 1074 C CA . ASP A 1 131 ? 8.414 7.296 -4.565 1.00 62.47 131 ASP A CA 1
ATOM 1075 C C . ASP A 1 131 ? 6.969 7.812 -4.680 1.00 62.47 131 ASP A C 1
ATOM 1077 O O . ASP A 1 131 ? 6.337 7.639 -5.749 1.00 62.47 131 ASP A O 1
#

Radius of gyration: 19.84 Å; chains: 1; bounding box: 44×38×58 Å